Protein AF-A0A957JG45-F1 (afdb_monomer_lite)

Radius of gyration: 22.31 Å; chains: 1; bounding box: 55×37×47 Å

Structure (mmCIF, N/CA/C/O backbone):
data_AF-A0A957JG45-F1
#
_entry.id   AF-A0A957JG45-F1
#
loop_
_atom_site.group_PDB
_atom_site.id
_atom_site.type_symbol
_atom_site.label_atom_id
_atom_site.label_alt_id
_atom_site.label_comp_id
_atom_site.label_asym_id
_atom_site.label_entity_id
_atom_site.label_seq_id
_atom_site.pdbx_PDB_ins_code
_atom_site.Cartn_x
_atom_site.Cartn_y
_atom_site.Cartn_z
_atom_site.occupancy
_atom_site.B_iso_or_equiv
_atom_site.auth_seq_id
_atom_site.auth_comp_id
_atom_site.auth_asym_id
_atom_site.auth_atom_id
_atom_site.pdbx_PDB_model_num
ATOM 1 N N . MET A 1 1 ? -37.771 0.306 18.937 1.00 47.00 1 MET A N 1
ATOM 2 C CA . MET A 1 1 ? -36.847 1.353 19.427 1.00 47.00 1 MET A CA 1
ATOM 3 C C . MET A 1 1 ? -35.426 0.849 19.226 1.00 47.00 1 MET A C 1
ATOM 5 O O . MET A 1 1 ? -35.032 -0.061 19.938 1.00 47.00 1 MET A O 1
ATOM 9 N N . ASN A 1 2 ? -34.687 1.372 18.243 1.00 60.22 2 ASN A N 1
ATOM 10 C CA . ASN A 1 2 ? -33.253 1.084 18.109 1.00 60.22 2 ASN A CA 1
ATOM 11 C C . ASN A 1 2 ? -32.495 2.030 19.038 1.00 60.22 2 ASN A C 1
ATOM 13 O O . ASN A 1 2 ? -32.129 3.138 18.649 1.00 60.22 2 ASN A O 1
ATOM 17 N N . GLU A 1 3 ? -32.337 1.627 20.294 1.00 70.69 3 GLU A N 1
ATOM 18 C CA . GLU A 1 3 ? -31.498 2.358 21.233 1.00 70.69 3 GLU A CA 1
ATOM 19 C C . GLU A 1 3 ? -30.036 1.957 21.001 1.00 70.69 3 GLU A C 1
ATOM 21 O O . GLU A 1 3 ? -29.681 0.781 21.008 1.00 70.69 3 GLU A O 1
ATOM 26 N N . TYR A 1 4 ? -29.197 2.943 20.686 1.00 77.62 4 TYR A N 1
ATOM 27 C CA . TYR A 1 4 ? -27.794 2.728 20.347 1.00 77.62 4 TYR A CA 1
ATOM 28 C C . TYR A 1 4 ? -27.016 2.213 21.568 1.00 77.62 4 TYR A C 1
ATOM 30 O O . TYR A 1 4 ? -26.975 2.873 22.607 1.00 77.62 4 TYR A O 1
ATOM 38 N N . LEU A 1 5 ? -26.378 1.048 21.414 1.00 77.88 5 LEU A N 1
ATOM 39 C CA . LEU A 1 5 ? -25.753 0.271 22.496 1.00 77.88 5 LEU A CA 1
ATOM 40 C C . LEU A 1 5 ? -24.623 1.006 23.239 1.00 77.88 5 LEU A C 1
ATOM 42 O O . LEU A 1 5 ? -24.365 0.708 24.400 1.00 77.88 5 LEU A O 1
ATOM 46 N N . PHE A 1 6 ? -23.967 1.982 22.604 1.00 78.06 6 PHE A N 1
ATOM 47 C CA . PHE A 1 6 ? -22.805 2.687 23.168 1.00 78.06 6 PHE A CA 1
ATOM 48 C C . PHE A 1 6 ? -23.141 4.074 23.749 1.00 78.06 6 PHE A C 1
ATOM 50 O O . PHE A 1 6 ? -22.278 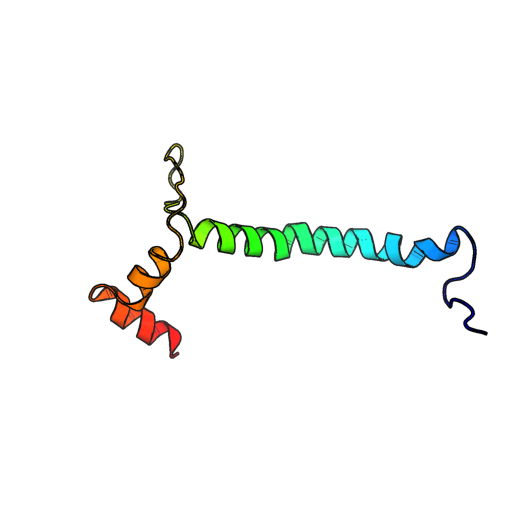4.945 23.859 1.00 78.06 6 PHE A O 1
ATOM 57 N N . GLY A 1 7 ? -24.402 4.288 24.132 1.00 78.00 7 GLY A N 1
ATOM 58 C CA . GLY A 1 7 ? -24.851 5.494 24.828 1.00 78.00 7 GLY A CA 1
ATOM 59 C C . GLY A 1 7 ? -25.128 6.699 23.918 1.00 78.00 7 GLY A C 1
ATOM 60 O O . GLY A 1 7 ? -24.942 6.671 22.704 1.00 78.00 7 GLY A O 1
ATOM 61 N N . LYS A 1 8 ? -25.622 7.792 24.509 1.00 81.38 8 LYS A N 1
ATOM 62 C CA . LYS A 1 8 ? -26.037 9.017 23.794 1.00 81.38 8 LYS A CA 1
ATOM 63 C C . LYS A 1 8 ? -24.992 10.134 23.953 1.00 81.38 8 LYS A C 1
ATOM 65 O O . LYS A 1 8 ? -24.111 10.077 24.807 1.00 81.38 8 LYS A O 1
ATOM 70 N N . GLY A 1 9 ? -25.074 11.173 23.121 1.00 84.06 9 GLY A N 1
ATOM 71 C CA . GLY A 1 9 ? -24.184 12.338 23.215 1.00 84.06 9 GLY A CA 1
ATOM 72 C C . GLY A 1 9 ? -22.731 12.027 22.836 1.00 84.06 9 GLY A C 1
ATOM 73 O O . GLY A 1 9 ? -22.482 11.437 21.789 1.00 84.06 9 GLY A O 1
ATOM 74 N N . ARG A 1 10 ? -21.759 12.445 23.659 1.00 81.50 10 ARG A N 1
ATOM 75 C CA . ARG A 1 10 ? -20.315 12.285 23.373 1.00 81.50 10 ARG A CA 1
ATOM 76 C C . ARG A 1 10 ? -19.822 10.840 23.529 1.00 81.50 10 ARG A C 1
ATOM 78 O O . ARG A 1 10 ? -18.891 10.455 22.830 1.00 81.50 10 ARG A O 1
ATOM 85 N N . ALA A 1 11 ? -20.482 10.035 24.367 1.00 85.31 11 ALA A N 1
ATOM 86 C CA . ALA A 1 11 ? -20.130 8.630 24.603 1.00 85.31 11 ALA A CA 1
ATOM 87 C C . ALA A 1 11 ? -20.224 7.764 23.334 1.00 85.31 11 ALA A C 1
ATOM 89 O O . ALA A 1 11 ? -19.461 6.814 23.181 1.00 85.31 11 ALA A O 1
ATOM 90 N N . ARG A 1 12 ? -21.064 8.159 22.364 1.00 88.50 12 ARG A N 1
ATOM 91 C CA . ARG A 1 12 ? -21.224 7.441 21.090 1.00 88.50 12 ARG A CA 1
ATOM 92 C C . ARG A 1 12 ? -19.938 7.336 20.263 1.00 88.50 12 ARG A C 1
ATOM 94 O O . ARG A 1 12 ? -19.843 6.463 19.406 1.00 88.50 12 ARG A O 1
ATOM 101 N N . TRP A 1 13 ? -18.987 8.245 20.494 1.00 89.88 13 TRP A N 1
ATOM 102 C CA . TRP A 1 13 ? -17.710 8.306 19.781 1.00 89.88 13 TRP A CA 1
ATOM 1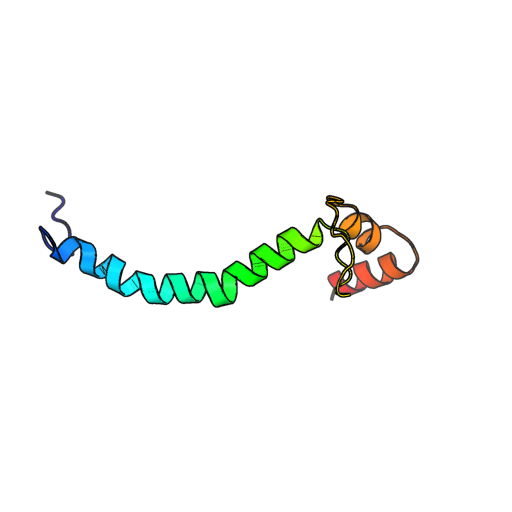03 C C . TRP A 1 13 ? -16.631 7.414 20.396 1.00 89.88 13 TRP A C 1
ATOM 105 O O . TRP A 1 13 ? -15.637 7.131 19.733 1.00 89.88 13 TRP A O 1
ATOM 115 N N . LEU A 1 14 ? -16.820 6.960 21.638 1.00 91.75 14 LEU A N 1
ATOM 116 C CA . LEU A 1 14 ? -15.809 6.219 22.386 1.00 91.75 14 LEU A CA 1
ATOM 117 C C . LEU A 1 14 ? -15.313 4.957 21.651 1.00 91.75 14 LEU A C 1
ATOM 119 O O . LEU A 1 14 ? -14.097 4.797 21.567 1.00 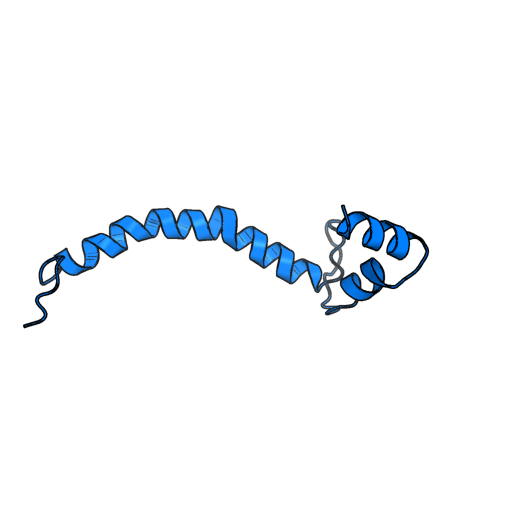91.75 14 LEU A O 1
ATOM 123 N N . PRO A 1 15 ? -16.172 4.113 21.035 1.00 92.00 15 PRO A N 1
ATOM 124 C CA . PRO A 1 15 ? -15.693 2.947 20.288 1.00 92.00 15 PRO A CA 1
ATOM 125 C C . PRO A 1 15 ? -14.787 3.332 19.115 1.00 92.00 15 PRO A C 1
ATOM 127 O O . PRO A 1 15 ? -13.759 2.701 18.895 1.00 92.00 15 PRO A O 1
ATOM 130 N N . PHE A 1 16 ? -15.122 4.404 18.393 1.00 92.62 16 PHE A N 1
ATOM 131 C CA . PHE A 1 16 ? -14.320 4.875 17.264 1.00 92.62 16 PHE A CA 1
ATOM 132 C C . PHE A 1 16 ? -12.959 5.390 17.719 1.00 92.62 16 PHE A C 1
ATOM 134 O O . PHE A 1 16 ? -11.954 5.052 17.108 1.00 92.62 16 PHE A O 1
ATOM 141 N N . VAL A 1 17 ? -12.910 6.157 18.812 1.00 94.69 17 VAL A N 1
ATOM 142 C CA . VAL A 1 17 ? -11.648 6.659 19.374 1.00 94.69 17 VAL A CA 1
ATOM 143 C C . VAL A 1 17 ? -10.764 5.513 19.863 1.00 94.69 17 VAL A C 1
ATOM 145 O O . VAL A 1 17 ? -9.555 5.581 19.693 1.00 94.69 17 VAL A O 1
ATOM 148 N N . LEU A 1 18 ? -11.345 4.451 20.427 1.00 95.06 18 LEU A N 1
ATOM 149 C CA . LEU A 1 18 ? -10.592 3.270 20.860 1.00 95.06 18 LEU A CA 1
ATOM 150 C C . LEU A 1 18 ? -10.091 2.421 19.682 1.00 95.06 18 LEU A C 1
ATOM 152 O O . LEU A 1 18 ? -9.009 1.847 19.762 1.00 95.06 18 LEU A O 1
ATOM 156 N N . LEU A 1 19 ? -10.845 2.361 18.582 1.00 96.75 19 LEU A N 1
ATOM 157 C CA . LEU A 1 19 ? -10.443 1.640 17.371 1.00 96.75 19 LEU A CA 1
ATOM 158 C C . LEU A 1 19 ? -9.412 2.406 16.536 1.00 96.75 19 LEU A C 1
ATOM 160 O O . LEU A 1 19 ? -8.562 1.786 15.896 1.00 96.75 19 LEU A O 1
ATOM 164 N N . LEU A 1 20 ? -9.473 3.739 16.534 1.00 97.44 20 LEU A N 1
ATOM 165 C CA . LEU A 1 20 ? -8.680 4.586 15.646 1.00 97.44 20 LEU A CA 1
ATOM 166 C C . LEU A 1 20 ? -7.161 4.341 15.760 1.00 97.44 20 LEU A C 1
ATOM 168 O O . LEU A 1 20 ? -6.543 4.179 14.712 1.00 97.44 20 LEU A O 1
ATOM 172 N N . PRO A 1 21 ? -6.532 4.231 16.949 1.00 97.50 21 PRO A N 1
ATOM 173 C CA . PRO A 1 21 ? -5.095 3.976 17.048 1.00 97.50 21 PRO A CA 1
ATOM 174 C C . PRO A 1 21 ? -4.684 2.643 16.422 1.00 97.50 21 PRO A C 1
ATOM 176 O O . PRO A 1 21 ? -3.709 2.589 15.676 1.00 97.50 21 PRO A O 1
ATOM 179 N N . GLY A 1 22 ? -5.447 1.577 16.683 1.00 97.81 22 GLY A N 1
ATOM 180 C CA . GLY A 1 22 ? -5.183 0.256 16.111 1.00 97.81 22 GLY A CA 1
ATOM 181 C C . GLY A 1 22 ? -5.375 0.243 14.597 1.00 97.81 22 GLY A C 1
ATOM 182 O O . GLY A 1 22 ? -4.540 -0.290 13.868 1.00 97.81 22 GLY A O 1
ATOM 183 N N . LEU A 1 23 ? -6.431 0.899 14.112 1.00 98.00 23 LEU A N 1
ATOM 184 C CA . LEU A 1 23 ? -6.686 1.044 12.683 1.00 98.00 23 LEU A CA 1
ATOM 185 C C . LEU A 1 23 ? -5.583 1.854 11.989 1.00 98.00 23 LEU A C 1
ATOM 187 O O . LEU A 1 23 ? -5.117 1.461 10.926 1.00 98.00 23 LEU A O 1
ATOM 191 N N . LEU A 1 24 ? -5.133 2.956 12.590 1.00 98.19 24 LEU A N 1
ATOM 192 C CA . LEU A 1 24 ? -4.036 3.762 12.056 1.00 98.19 24 LEU A CA 1
ATOM 193 C C . LEU A 1 24 ? -2.730 2.970 12.018 1.00 98.19 24 LEU A C 1
ATOM 195 O O . LEU A 1 24 ? -2.039 2.998 11.003 1.00 98.19 24 LEU A O 1
ATOM 199 N N . ALA A 1 25 ? -2.414 2.223 13.078 1.00 98.19 25 ALA A N 1
ATOM 200 C CA . ALA A 1 25 ? -1.243 1.353 13.099 1.00 98.19 25 ALA A CA 1
ATOM 201 C C . ALA A 1 25 ? -1.311 0.297 11.986 1.00 98.19 25 ALA A C 1
ATOM 203 O O . ALA A 1 25 ? -0.343 0.122 11.250 1.00 98.19 25 ALA A O 1
ATOM 204 N N . TYR A 1 26 ? -2.467 -0.347 11.801 1.00 97.81 26 TYR A N 1
ATOM 205 C CA . TYR A 1 26 ? -2.686 -1.284 10.699 1.00 97.81 26 TYR A CA 1
ATOM 206 C C . TYR A 1 26 ? -2.489 -0.616 9.331 1.00 97.81 26 TYR A C 1
ATOM 208 O O . TYR A 1 26 ? -1.784 -1.154 8.475 1.00 97.81 26 TYR A O 1
ATOM 216 N N . ILE A 1 27 ? -3.065 0.574 9.131 1.00 98.12 27 ILE A N 1
ATOM 217 C CA . ILE A 1 27 ? -2.945 1.311 7.871 1.00 98.12 27 ILE A CA 1
ATOM 218 C C . ILE A 1 27 ? -1.486 1.658 7.578 1.00 98.12 27 ILE A C 1
ATOM 220 O O . ILE A 1 27 ? -1.040 1.482 6.454 1.00 98.12 27 ILE A O 1
ATOM 224 N N . ILE A 1 28 ? -0.731 2.128 8.568 1.00 98.00 28 ILE A N 1
ATOM 225 C CA . ILE A 1 28 ? 0.644 2.599 8.362 1.00 98.00 28 ILE A CA 1
ATOM 226 C C . ILE A 1 28 ? 1.621 1.432 8.203 1.00 98.00 28 ILE A C 1
ATOM 228 O O . ILE A 1 28 ? 2.502 1.489 7.351 1.00 98.00 28 ILE A O 1
ATOM 232 N N . ILE A 1 29 ? 1.485 0.387 9.019 1.00 97.19 29 ILE A N 1
ATOM 233 C CA . ILE A 1 29 ? 2.500 -0.669 9.133 1.00 97.19 29 ILE A CA 1
ATOM 234 C C . ILE A 1 29 ? 2.221 -1.830 8.176 1.00 97.19 29 ILE A C 1
ATOM 236 O O . ILE A 1 29 ? 3.161 -2.425 7.661 1.00 97.19 29 ILE A O 1
ATOM 240 N N . ALA A 1 30 ? 0.952 -2.160 7.920 1.00 96.06 30 ALA A N 1
ATOM 241 C CA . ALA A 1 30 ? 0.588 -3.323 7.110 1.00 96.06 30 ALA A CA 1
ATOM 242 C C . ALA A 1 30 ? 0.015 -2.928 5.742 1.00 96.06 30 ALA A C 1
ATOM 244 O O . ALA A 1 30 ? 0.539 -3.320 4.695 1.00 96.06 30 ALA A O 1
ATOM 245 N N . LEU A 1 31 ? -1.059 -2.134 5.733 1.00 97.94 31 LEU A N 1
ATOM 246 C CA . LEU A 1 31 ? -1.770 -1.819 4.493 1.00 97.94 31 LEU A CA 1
ATOM 247 C C . LEU A 1 31 ? -0.968 -0.866 3.599 1.00 97.94 31 LEU A C 1
ATOM 249 O O . LEU A 1 31 ? -0.895 -1.071 2.392 1.00 97.94 31 LEU A O 1
ATOM 253 N N . GLY A 1 32 ? -0.346 0.152 4.188 1.00 97.62 32 GLY A N 1
ATOM 254 C CA . GLY A 1 32 ? 0.419 1.183 3.494 1.00 97.62 32 GLY A CA 1
ATOM 255 C C . GLY A 1 32 ? 1.533 0.599 2.628 1.00 97.62 32 GLY A C 1
ATOM 256 O O . GLY A 1 32 ? 1.524 0.846 1.422 1.00 97.62 32 GLY A O 1
ATOM 257 N N . PRO A 1 33 ? 2.436 -0.233 3.184 1.00 97.25 33 PRO A N 1
ATOM 258 C CA . PRO A 1 33 ? 3.463 -0.911 2.400 1.00 97.25 33 PRO A CA 1
ATOM 259 C C . PRO A 1 33 ? 2.875 -1.782 1.290 1.00 97.25 33 PRO A C 1
ATOM 261 O O . PRO A 1 33 ? 3.353 -1.730 0.165 1.00 97.25 33 PRO A O 1
ATOM 264 N N . SER A 1 34 ? 1.787 -2.509 1.562 1.00 97.44 34 SER A N 1
ATOM 265 C CA . SER A 1 34 ? 1.135 -3.368 0.563 1.00 97.44 34 SER A CA 1
ATOM 266 C C . SER A 1 34 ? 0.577 -2.565 -0.622 1.00 97.44 34 SER A C 1
ATOM 268 O O . SER A 1 34 ? 0.751 -2.948 -1.782 1.00 97.44 34 SER A O 1
ATOM 270 N N . ILE A 1 35 ? -0.056 -1.419 -0.347 1.00 98.00 35 ILE A N 1
ATOM 271 C CA . ILE A 1 35 ? -0.533 -0.491 -1.381 1.00 98.00 35 ILE A CA 1
ATOM 272 C C . ILE A 1 35 ? 0.654 0.101 -2.142 1.00 98.00 35 ILE A C 1
ATOM 274 O O . ILE A 1 35 ? 0.633 0.117 -3.370 1.00 98.00 35 ILE A O 1
ATOM 278 N N . ALA A 1 36 ? 1.697 0.547 -1.440 1.00 96.38 36 ALA A N 1
ATOM 279 C CA . ALA A 1 36 ? 2.890 1.104 -2.068 1.00 96.38 36 ALA A CA 1
ATOM 280 C C . ALA A 1 36 ? 3.548 0.089 -3.013 1.00 96.38 36 ALA A C 1
ATOM 282 O O . ALA A 1 36 ? 3.800 0.414 -4.168 1.00 96.38 36 ALA A O 1
ATOM 283 N N . THR A 1 37 ? 3.742 -1.157 -2.576 1.00 95.50 37 THR A N 1
ATOM 284 C CA . THR A 1 37 ? 4.252 -2.248 -3.417 1.00 95.50 37 THR A CA 1
ATOM 285 C C . THR A 1 37 ? 3.357 -2.491 -4.630 1.00 95.50 37 THR A C 1
ATOM 287 O O . THR A 1 37 ? 3.863 -2.644 -5.740 1.00 95.50 37 THR A O 1
ATOM 290 N N . SER A 1 38 ? 2.033 -2.463 -4.451 1.00 96.31 38 SER A N 1
ATOM 291 C CA . SER A 1 38 ? 1.085 -2.613 -5.562 1.00 96.31 38 SER A CA 1
ATOM 292 C C . SER A 1 38 ? 1.241 -1.489 -6.591 1.00 96.31 38 SER A C 1
ATOM 294 O O . SER A 1 38 ? 1.277 -1.757 -7.788 1.00 96.31 38 SER A O 1
ATOM 296 N N . VAL A 1 39 ? 1.408 -0.241 -6.147 1.00 96.88 39 VAL A N 1
ATOM 297 C CA . VAL A 1 39 ? 1.655 0.908 -7.032 1.00 96.88 39 VAL A CA 1
ATOM 298 C C . VAL A 1 39 ? 3.014 0.790 -7.725 1.00 96.88 39 VAL A C 1
ATOM 300 O O . VAL A 1 39 ? 3.079 0.916 -8.944 1.00 96.88 39 VAL A O 1
ATOM 303 N N . PHE A 1 40 ? 4.087 0.487 -6.988 1.00 95.56 40 PHE A N 1
ATOM 304 C CA . PHE A 1 40 ? 5.427 0.333 -7.561 1.00 95.56 40 PHE A CA 1
ATOM 305 C C . PHE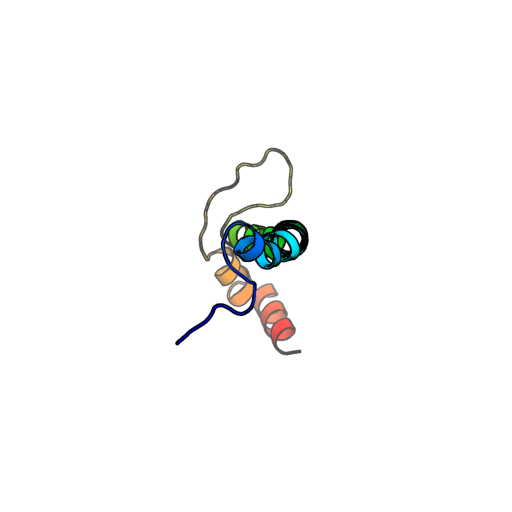 A 1 40 ? 5.505 -0.802 -8.584 1.00 95.56 40 PHE A C 1
ATOM 307 O O . PHE A 1 40 ? 6.230 -0.673 -9.567 1.00 95.56 40 PHE A O 1
ATOM 314 N N . SER A 1 41 ? 4.706 -1.863 -8.428 1.00 96.00 41 SER A N 1
ATOM 315 C CA . SER A 1 41 ? 4.631 -2.952 -9.411 1.00 96.00 41 SER A CA 1
ATOM 316 C C . SER A 1 41 ? 4.172 -2.496 -10.804 1.00 96.00 41 SER A C 1
ATOM 318 O O . SER A 1 41 ? 4.425 -3.192 -11.786 1.00 96.00 41 SER A O 1
ATOM 320 N N . LEU A 1 42 ? 3.525 -1.327 -10.895 1.00 97.94 42 LEU A N 1
ATOM 321 C CA . LEU A 1 42 ? 3.040 -0.712 -12.134 1.00 97.94 42 LEU A CA 1
ATOM 322 C C . LEU A 1 42 ? 4.006 0.345 -12.697 1.00 97.94 42 LEU A C 1
ATOM 324 O O . LEU A 1 42 ? 3.675 1.056 -13.650 1.00 97.94 42 LEU A O 1
ATOM 328 N N . THR A 1 43 ? 5.195 0.460 -12.106 1.00 97.62 43 THR A N 1
ATOM 329 C CA . THR A 1 43 ? 6.248 1.404 -12.494 1.00 97.62 43 THR A CA 1
ATOM 330 C C . THR A 1 43 ? 7.543 0.688 -12.866 1.00 97.62 43 THR A C 1
ATOM 332 O O . THR A 1 43 ? 7.722 -0.483 -12.538 1.00 97.62 43 THR A O 1
ATOM 335 N N . ASP A 1 44 ? 8.462 1.392 -13.520 1.00 96.31 44 ASP A N 1
ATOM 336 C CA . ASP A 1 44 ? 9.821 0.917 -13.831 1.00 96.31 44 ASP A CA 1
ATOM 337 C C . ASP A 1 44 ? 10.825 1.134 -12.674 1.00 96.31 44 ASP A C 1
ATOM 339 O O . ASP A 1 44 ? 12.034 1.237 -12.891 1.00 96.31 44 ASP A O 1
ATOM 343 N N . ALA A 1 45 ? 10.346 1.211 -11.427 1.00 94.56 45 ALA A N 1
ATOM 344 C CA . ALA A 1 45 ? 11.186 1.482 -10.266 1.00 94.56 45 ALA A CA 1
ATOM 345 C C . ALA A 1 45 ? 12.222 0.362 -10.033 1.00 94.56 45 ALA A C 1
ATOM 347 O O . ALA A 1 45 ? 11.871 -0.782 -9.756 1.00 94.56 45 ALA A O 1
ATOM 348 N N . THR A 1 46 ? 13.513 0.708 -10.075 1.00 90.69 46 THR A N 1
ATOM 349 C CA . THR A 1 46 ? 14.636 -0.246 -9.930 1.00 90.69 46 THR A CA 1
ATOM 350 C C . THR A 1 46 ? 15.237 -0.309 -8.521 1.00 90.69 46 THR A C 1
ATOM 352 O O . THR A 1 46 ? 16.118 -1.124 -8.259 1.00 90.69 46 THR A O 1
ATOM 355 N N . GLY A 1 47 ? 14.805 0.568 -7.608 1.00 86.75 47 GLY A N 1
ATOM 356 C CA . GLY A 1 47 ? 15.365 0.690 -6.255 1.00 86.75 47 GLY A CA 1
ATOM 357 C C . GLY A 1 47 ? 16.706 1.434 -6.176 1.00 86.75 47 GLY A C 1
ATOM 358 O O . GLY A 1 47 ? 17.230 1.624 -5.079 1.00 86.75 47 GLY A O 1
ATOM 359 N N . LEU A 1 48 ? 17.252 1.891 -7.308 1.00 92.12 48 LEU A N 1
ATOM 360 C CA . LEU A 1 48 ? 18.440 2.742 -7.335 1.00 92.12 48 LEU A CA 1
ATOM 361 C C . LEU A 1 48 ? 18.063 4.210 -7.069 1.00 92.12 48 LEU A C 1
ATOM 363 O O . LEU A 1 48 ? 17.068 4.702 -7.610 1.00 92.12 48 LEU A O 1
ATOM 367 N N . PRO A 1 49 ? 18.851 4.940 -6.262 1.00 90.88 49 PRO A N 1
ATOM 368 C CA . PRO A 1 49 ? 18.580 6.343 -5.984 1.00 90.88 49 PRO A CA 1
ATOM 369 C C . PRO A 1 49 ? 18.762 7.208 -7.239 1.00 90.88 49 PRO A C 1
ATOM 371 O O . PRO A 1 49 ? 19.629 6.942 -8.070 1.00 90.88 49 PRO A O 1
ATOM 374 N N . ASN A 1 50 ? 17.992 8.296 -7.328 1.00 91.56 50 ASN A N 1
ATOM 375 C CA . ASN A 1 50 ? 18.072 9.321 -8.382 1.00 91.56 50 ASN A CA 1
ATOM 376 C C . ASN A 1 50 ? 17.714 8.867 -9.809 1.00 91.56 50 ASN A C 1
ATOM 378 O O . ASN A 1 50 ? 17.995 9.600 -10.757 1.00 91.56 50 ASN A O 1
ATOM 382 N N . LEU A 1 51 ? 17.079 7.707 -9.985 1.00 93.62 51 LEU A N 1
ATOM 383 C CA . LEU A 1 51 ? 16.475 7.350 -11.268 1.00 93.62 51 LEU A CA 1
ATOM 384 C C . LEU A 1 51 ? 15.019 7.833 -11.337 1.00 93.62 51 LEU A C 1
ATOM 386 O O . LEU A 1 51 ? 14.314 7.785 -10.324 1.00 93.62 51 LEU A O 1
ATOM 390 N N . PRO A 1 52 ? 14.558 8.319 -12.506 1.00 94.25 52 PRO A N 1
ATOM 391 C CA . PRO A 1 52 ? 13.153 8.647 -12.694 1.00 94.25 52 PRO A CA 1
ATOM 392 C C . PRO A 1 52 ? 12.301 7.381 -12.569 1.00 94.25 52 PRO A C 1
ATOM 394 O O . PRO A 1 52 ? 12.724 6.304 -12.982 1.00 94.25 52 PRO A O 1
ATOM 397 N N . ILE A 1 53 ? 11.102 7.537 -12.010 1.00 95.25 53 ILE A N 1
ATOM 398 C CA . ILE A 1 53 ? 10.096 6.478 -11.920 1.00 95.25 53 ILE A CA 1
ATOM 399 C C . ILE A 1 53 ? 8.972 6.836 -12.886 1.00 95.25 53 ILE A C 1
ATOM 401 O O . ILE A 1 53 ? 8.309 7.863 -12.724 1.00 95.25 53 ILE A O 1
ATOM 405 N N . ASN A 1 54 ? 8.759 5.985 -13.878 1.00 96.62 54 ASN A N 1
ATOM 406 C CA . ASN A 1 54 ? 7.739 6.113 -14.902 1.00 96.62 54 ASN A CA 1
ATOM 407 C C . ASN A 1 54 ? 6.657 5.053 -14.704 1.00 96.62 54 ASN A C 1
ATOM 409 O O . ASN A 1 54 ? 6.911 3.918 -14.299 1.00 96.62 54 ASN A O 1
ATOM 413 N N . TRP A 1 55 ? 5.422 5.420 -15.029 1.00 97.62 55 TRP A N 1
ATOM 414 C CA . TRP A 1 55 ? 4.317 4.473 -15.062 1.00 97.62 55 TRP A CA 1
ATOM 415 C C . TRP A 1 55 ? 4.391 3.612 -16.325 1.00 97.62 55 TRP A C 1
ATOM 417 O O . TRP A 1 55 ? 4.382 4.144 -17.433 1.00 97.62 55 TRP A O 1
ATOM 427 N N . ILE A 1 56 ? 4.404 2.291 -16.157 1.00 97.62 56 ILE A N 1
ATOM 428 C CA . ILE A 1 56 ? 4.500 1.312 -17.256 1.00 97.62 56 ILE A CA 1
ATOM 429 C C . ILE A 1 56 ? 3.330 0.315 -17.272 1.00 97.62 56 ILE A C 1
ATOM 431 O O . ILE A 1 56 ? 3.253 -0.569 -18.124 1.00 97.62 56 ILE A O 1
ATOM 435 N N . GLY A 1 57 ? 2.386 0.440 -16.334 1.00 97.00 57 GLY A N 1
ATOM 436 C CA . GLY A 1 57 ? 1.219 -0.432 -16.251 1.00 97.00 57 GLY A CA 1
ATOM 437 C C . GLY A 1 57 ? 1.610 -1.893 -16.016 1.00 97.00 57 GLY A C 1
ATOM 438 O O . GLY A 1 57 ? 2.323 -2.206 -15.071 1.00 97.00 57 GLY A O 1
ATOM 439 N N . PHE A 1 58 ? 1.134 -2.807 -16.863 1.00 96.88 58 PHE A N 1
ATOM 440 C CA . PHE A 1 58 ? 1.309 -4.253 -16.662 1.00 96.88 58 PHE A CA 1
ATOM 441 C C . PHE A 1 58 ? 2.573 -4.842 -17.298 1.00 96.88 58 PHE A C 1
ATOM 443 O O . PHE A 1 58 ? 2.688 -6.063 -17.408 1.00 96.88 58 PHE A O 1
ATOM 450 N N . ASP A 1 59 ? 3.514 -4.020 -17.754 1.00 95.62 59 ASP A N 1
ATOM 451 C CA . ASP A 1 59 ? 4.664 -4.533 -18.499 1.00 95.62 59 ASP A CA 1
ATOM 452 C C . ASP A 1 59 ? 5.585 -5.417 -17.641 1.00 95.62 59 ASP A C 1
ATOM 454 O O . ASP A 1 59 ? 5.968 -6.489 -18.112 1.00 95.62 59 ASP A O 1
ATOM 458 N N . ASN A 1 60 ? 5.779 -5.092 -16.354 1.00 93.81 60 ASN A N 1
ATOM 459 C CA . ASN A 1 60 ? 6.462 -5.970 -15.389 1.00 93.81 60 ASN A CA 1
ATOM 460 C C . ASN A 1 60 ? 5.810 -7.359 -15.293 1.00 93.81 60 ASN A C 1
ATOM 462 O O . ASN A 1 60 ? 6.492 -8.380 -15.261 1.00 93.81 60 ASN A O 1
ATOM 466 N N . TYR A 1 61 ? 4.476 -7.414 -15.289 1.00 93.56 61 TYR A N 1
ATOM 467 C CA . TYR A 1 61 ? 3.728 -8.670 -15.204 1.00 93.56 61 TYR A CA 1
ATOM 468 C C . TYR A 1 61 ? 3.886 -9.498 -16.477 1.00 93.56 61 TYR A C 1
ATOM 470 O O . TYR A 1 61 ? 4.069 -10.712 -16.409 1.00 93.56 61 TYR A O 1
ATOM 478 N N . LYS A 1 62 ? 3.841 -8.852 -17.649 1.00 93.00 62 LYS A N 1
ATOM 479 C CA . LYS A 1 62 ? 4.045 -9.540 -18.930 1.00 93.00 62 LYS A CA 1
ATOM 480 C C . LYS A 1 62 ? 5.457 -10.094 -19.046 1.00 93.00 62 LYS A C 1
ATOM 482 O O . LYS A 1 62 ? 5.636 -11.188 -19.573 1.00 93.00 62 LYS A O 1
ATOM 487 N N . GLU A 1 63 ? 6.447 -9.337 -18.589 1.00 90.19 63 GLU A N 1
ATOM 488 C CA . GLU A 1 63 ? 7.835 -9.774 -18.580 1.00 90.19 63 GLU A CA 1
ATOM 489 C C . GLU A 1 63 ? 8.032 -10.965 -17.644 1.00 90.19 63 GLU A C 1
ATOM 491 O O . GLU A 1 63 ? 8.492 -12.016 -18.089 1.00 90.19 63 GLU A O 1
ATOM 496 N N . PHE A 1 64 ? 7.576 -10.837 -16.396 1.00 89.94 64 PHE A N 1
ATOM 497 C CA . PHE A 1 64 ? 7.702 -11.876 -15.382 1.00 89.94 64 PHE A CA 1
ATOM 498 C C . PHE A 1 64 ? 7.008 -13.184 -15.780 1.00 89.94 64 PHE A C 1
ATOM 500 O O . PHE A 1 64 ? 7.582 -14.253 -15.584 1.00 89.94 64 PHE A O 1
ATOM 507 N N . LEU A 1 65 ? 5.794 -13.109 -16.340 1.00 89.50 65 LEU A N 1
ATOM 508 C CA . LEU A 1 65 ? 4.965 -14.284 -16.628 1.00 89.50 65 LEU A CA 1
ATOM 509 C C . LEU A 1 65 ? 5.174 -14.867 -18.027 1.00 89.50 65 LEU A C 1
ATOM 511 O O . LEU A 1 65 ? 4.937 -16.056 -18.212 1.00 89.50 65 LEU A O 1
ATOM 515 N N . PHE A 1 66 ? 5.573 -14.069 -19.026 1.00 88.69 66 PHE A N 1
ATOM 516 C CA . PHE A 1 66 ? 5.477 -14.499 -20.429 1.00 88.69 66 PHE A CA 1
ATOM 517 C C . PHE A 1 66 ? 6.716 -14.230 -21.294 1.00 88.69 66 PHE A C 1
ATOM 519 O O . PHE A 1 66 ? 6.691 -14.578 -22.478 1.00 88.69 66 PHE A O 1
ATOM 526 N N . ARG A 1 67 ? 7.789 -13.608 -20.779 1.00 86.81 67 ARG A N 1
ATOM 527 C CA . ARG A 1 67 ? 8.984 -13.301 -21.589 1.00 86.81 67 ARG A CA 1
ATOM 528 C C . ARG A 1 67 ? 10.237 -14.057 -21.147 1.00 86.81 67 ARG A C 1
ATOM 530 O O . ARG A 1 67 ? 10.665 -14.005 -20.001 1.00 86.81 67 ARG A O 1
ATOM 537 N N . GLY A 1 68 ? 10.895 -14.687 -22.123 1.00 81.69 68 GLY A N 1
ATOM 538 C CA . GLY A 1 68 ? 12.213 -15.306 -21.956 1.00 81.69 68 GLY A CA 1
ATOM 539 C C . GLY A 1 68 ? 12.208 -16.595 -21.130 1.00 81.69 68 GLY A C 1
ATOM 540 O O . GLY A 1 68 ? 11.163 -17.079 -20.699 1.00 81.69 68 GLY A O 1
ATOM 541 N N . LEU A 1 69 ? 13.399 -17.166 -20.922 1.00 76.25 69 LEU A N 1
ATOM 542 C CA . LEU A 1 69 ? 13.573 -18.388 -20.124 1.00 76.25 69 LEU A CA 1
ATOM 543 C C . LEU A 1 69 ? 13.176 -18.173 -18.657 1.00 76.25 69 LEU A C 1
ATOM 545 O O . LEU A 1 69 ? 12.486 -19.019 -18.100 1.00 76.25 69 LEU A O 1
ATOM 549 N N . ALA A 1 70 ? 13.497 -17.002 -18.094 1.00 80.31 70 ALA A N 1
ATOM 550 C CA . ALA A 1 70 ? 13.149 -16.636 -16.720 1.00 80.31 70 ALA A CA 1
ATOM 551 C C . ALA A 1 70 ? 11.636 -16.700 -16.445 1.00 80.31 70 ALA A C 1
ATOM 553 O O . ALA A 1 70 ? 11.233 -17.079 -15.351 1.00 80.31 70 ALA A O 1
ATOM 554 N N . SER A 1 71 ? 10.784 -16.406 -17.436 1.00 85.38 71 SER A N 1
ATOM 555 C CA . SER A 1 71 ? 9.332 -16.525 -17.250 1.00 85.38 71 SER A CA 1
ATOM 556 C C . SER A 1 71 ? 8.850 -17.955 -17.011 1.00 85.38 71 SER A C 1
ATOM 558 O O . SER A 1 71 ? 7.893 -18.159 -16.269 1.00 85.38 71 SER A O 1
ATOM 560 N N . ARG A 1 72 ? 9.518 -18.962 -17.592 1.00 82.31 72 ARG A N 1
ATOM 561 C CA . ARG A 1 72 ? 9.159 -20.374 -17.386 1.00 82.31 72 ARG A CA 1
ATOM 562 C C . ARG A 1 72 ? 9.457 -20.786 -15.947 1.00 82.31 72 ARG A C 1
ATOM 564 O O . ARG A 1 72 ? 8.591 -21.372 -15.306 1.00 82.31 72 ARG A O 1
ATOM 571 N N . ASP A 1 73 ? 10.622 -20.388 -15.442 1.00 84.25 73 ASP A N 1
ATOM 572 C CA . ASP A 1 73 ? 11.044 -20.639 -14.060 1.00 84.25 73 ASP A CA 1
ATOM 573 C C . ASP A 1 73 ? 10.137 -19.897 -13.059 1.00 84.25 73 ASP A C 1
ATOM 575 O O . ASP A 1 73 ? 9.719 -20.457 -12.046 1.00 84.25 73 ASP A O 1
ATOM 579 N N . ASN A 1 74 ? 9.757 -18.653 -13.368 1.00 84.38 74 ASN A N 1
ATOM 580 C CA . ASN A 1 74 ? 8.824 -17.862 -12.561 1.00 84.38 74 ASN A CA 1
ATOM 581 C C . ASN A 1 74 ? 7.426 -18.496 -12.487 1.00 84.38 74 ASN A C 1
ATOM 583 O O . ASN A 1 74 ? 6.810 -18.518 -11.422 1.00 84.38 74 ASN A O 1
ATOM 587 N N . LEU A 1 75 ? 6.913 -19.007 -13.610 1.00 82.69 75 LEU A N 1
ATOM 588 C CA . LEU A 1 75 ? 5.633 -19.713 -13.647 1.00 82.69 75 LEU A CA 1
ATOM 589 C C . LEU A 1 75 ? 5.685 -21.023 -12.854 1.00 82.69 75 LEU A C 1
ATOM 591 O O . LEU A 1 75 ? 4.721 -21.340 -12.160 1.00 82.69 75 LEU A O 1
ATOM 595 N N . GLU A 1 76 ? 6.796 -21.760 -12.919 1.00 84.81 76 GLU A N 1
ATOM 596 C CA . GLU A 1 76 ? 7.000 -22.963 -12.104 1.00 84.81 76 GLU A CA 1
ATOM 597 C C . GLU A 1 76 ? 7.019 -22.624 -10.604 1.00 84.81 76 GLU A C 1
ATOM 599 O O . GLU A 1 76 ? 6.408 -23.329 -9.801 1.00 84.81 76 GLU A O 1
ATOM 604 N N . ALA A 1 77 ? 7.641 -21.505 -10.217 1.00 81.50 77 ALA A N 1
ATOM 605 C CA . ALA A 1 77 ? 7.669 -21.047 -8.829 1.00 81.50 77 ALA A CA 1
ATOM 606 C C . ALA A 1 77 ? 6.274 -20.714 -8.263 1.00 81.50 77 ALA A C 1
ATOM 608 O O . ALA A 1 77 ? 6.064 -20.867 -7.064 1.00 81.50 77 ALA A O 1
ATOM 609 N N . LEU A 1 78 ? 5.315 -20.303 -9.101 1.00 80.06 78 LEU A N 1
ATOM 610 C CA . LEU A 1 78 ? 3.925 -20.056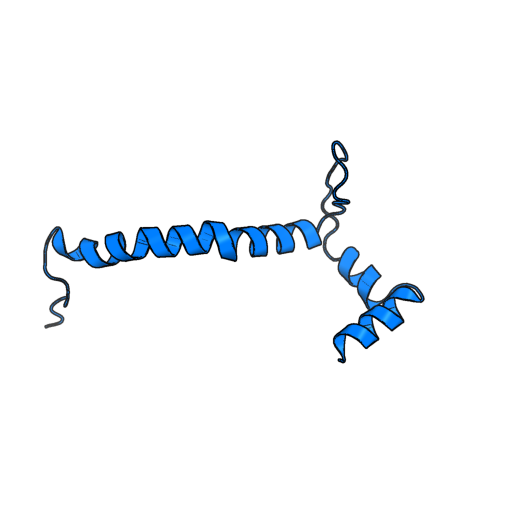 -8.686 1.00 80.06 78 LEU A CA 1
ATOM 611 C C . LEU A 1 78 ? 3.107 -21.340 -8.467 1.00 80.06 78 LEU A C 1
ATOM 613 O O . LEU A 1 78 ? 2.020 -21.272 -7.899 1.00 80.06 78 LEU A O 1
ATOM 617 N N . GLN A 1 79 ? 3.581 -22.489 -8.955 1.00 81.75 79 GLN A N 1
ATOM 618 C CA . GLN A 1 79 ? 2.873 -23.772 -8.868 1.00 81.75 79 GLN A CA 1
ATOM 619 C C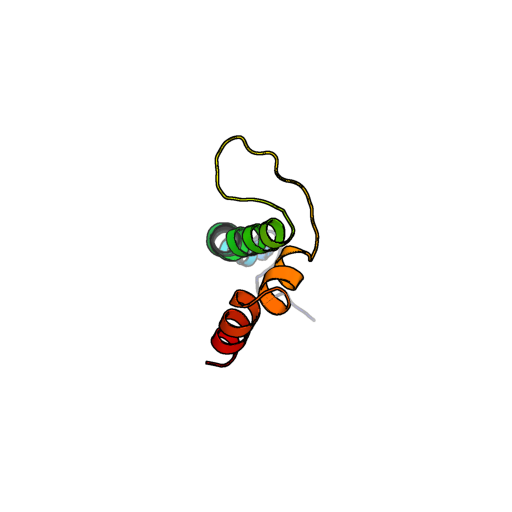 . GLN A 1 79 ? 3.298 -24.633 -7.666 1.00 81.75 79 GLN A C 1
ATOM 621 O O . GLN A 1 79 ? 2.718 -25.702 -7.464 1.00 81.75 79 GLN A O 1
ATOM 626 N N . ARG A 1 80 ? 4.295 -24.195 -6.889 1.00 63.34 80 ARG A N 1
ATOM 627 C CA . ARG A 1 80 ? 4.733 -24.837 -5.639 1.00 63.34 80 ARG A CA 1
ATOM 628 C C . ARG A 1 80 ? 4.043 -24.237 -4.424 1.00 63.34 80 ARG A C 1
ATOM 630 O O . ARG A 1 80 ? 3.801 -25.023 -3.483 1.00 63.34 80 ARG A O 1
#

Foldseek 3Di:
DPDPPQDDDPSSCVVVVVVVVVVVCCCVPPVVVVVVVVQLCQWPDPVDPPDDIDGNGCVSVCCCCPDDPNNVVSVVVVVD

pLDDT: mean 89.74, std 9.55, range [47.0, 98.19]

Secondary structure (DSSP, 8-state):
----TT-SGGGGGHHHHHHHHHHHHHIIIIIHHHHHHHHHTTB---S-TT----B-TTHHHHHHHHSHHHHHHHHHHTT-

Sequence (80 aa):
MNEYLFGKGRARWLPFVLLLPGLLAYIIIALGPSIATSVFSLTDATGLPNLPINWIGFDNYKEFLFRGLASRDNLEALQR